Protein AF-A0A453KSX2-F1 (afdb_monomer)

Mean predicted aligned error: 8.46 Å

Structure (mmCIF, N/CA/C/O backbone):
data_AF-A0A453KSX2-F1
#
_entry.id   AF-A0A453KSX2-F1
#
loop_
_atom_site.group_PDB
_atom_site.id
_atom_site.type_symbol
_atom_site.label_atom_id
_atom_site.label_alt_id
_atom_site.label_comp_id
_atom_site.label_asym_id
_atom_site.label_entity_id
_atom_site.label_seq_id
_atom_site.pdbx_PDB_ins_code
_atom_site.Cartn_x
_atom_site.Cartn_y
_atom_site.Cartn_z
_atom_site.occupancy
_atom_site.B_iso_or_equiv
_atom_site.auth_seq_id
_atom_site.auth_comp_id
_atom_site.auth_asym_id
_atom_site.auth_atom_id
_atom_site.pdbx_PDB_model_num
ATOM 1 N N . LY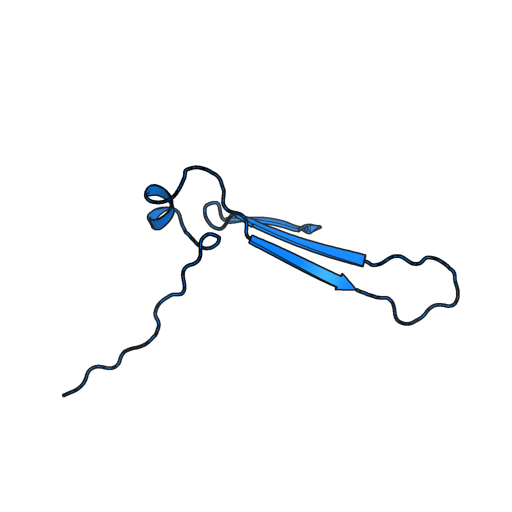S A 1 1 ? -10.089 -7.684 37.571 1.00 85.25 1 LYS A N 1
ATOM 2 C CA . LYS A 1 1 ? -10.194 -8.304 36.225 1.00 85.25 1 LYS A CA 1
ATOM 3 C C . LYS A 1 1 ? -9.723 -7.275 35.205 1.00 85.25 1 LYS A C 1
ATOM 5 O O . LYS A 1 1 ? -10.325 -6.214 35.148 1.00 85.25 1 LYS A O 1
ATOM 10 N N . VAL A 1 2 ? -8.641 -7.538 34.475 1.00 93.00 2 VAL A N 1
ATOM 11 C CA . VAL A 1 2 ? -8.171 -6.676 33.375 1.00 93.00 2 VAL A CA 1
ATOM 12 C C . VAL A 1 2 ? -8.450 -7.361 32.045 1.00 93.00 2 VAL A C 1
ATOM 14 O O . VAL A 1 2 ? -8.397 -8.586 31.956 1.00 93.00 2 VAL A O 1
ATOM 17 N N . VAL A 1 3 ? -8.802 -6.566 31.038 1.00 95.44 3 VAL A N 1
ATOM 18 C CA . VAL A 1 3 ? -9.027 -7.033 29.667 1.00 95.44 3 VAL A CA 1
ATOM 19 C C . VAL A 1 3 ? -7.728 -6.944 28.873 1.00 95.44 3 VAL A C 1
ATOM 21 O O . VAL A 1 3 ? -6.945 -6.013 29.074 1.00 95.44 3 VAL A O 1
ATOM 24 N N . ARG A 1 4 ? -7.501 -7.901 27.968 1.00 95.00 4 ARG A N 1
ATOM 25 C CA . ARG A 1 4 ? -6.388 -7.837 27.016 1.00 95.00 4 ARG A CA 1
ATOM 26 C C . ARG A 1 4 ? -6.669 -6.739 25.987 1.00 95.00 4 ARG A C 1
ATOM 28 O O . ARG A 1 4 ? -7.801 -6.599 25.533 1.00 95.00 4 ARG A O 1
ATOM 35 N N . ARG A 1 5 ? -5.637 -5.973 25.638 1.00 97.25 5 ARG A N 1
ATOM 36 C CA . ARG A 1 5 ? -5.657 -4.969 24.568 1.00 97.25 5 ARG A CA 1
ATOM 37 C C . ARG A 1 5 ? -4.495 -5.232 23.621 1.00 97.25 5 ARG A C 1
ATOM 39 O O . ARG A 1 5 ? -3.427 -5.633 24.077 1.00 97.25 5 ARG A O 1
ATOM 46 N N . GLU A 1 6 ? -4.715 -4.996 22.338 1.00 97.75 6 GLU A N 1
ATOM 47 C CA . GLU A 1 6 ? -3.698 -5.094 21.293 1.00 97.75 6 GLU A CA 1
ATOM 48 C C . GLU A 1 6 ? -3.957 -4.057 20.201 1.00 97.75 6 GLU A C 1
ATOM 50 O O . GLU A 1 6 ? -5.011 -3.419 20.170 1.00 97.75 6 GLU A O 1
ATOM 55 N N . ILE A 1 7 ? -2.960 -3.848 19.348 1.00 96.25 7 ILE A N 1
ATOM 56 C CA . ILE A 1 7 ? -3.068 -2.941 18.210 1.00 96.25 7 ILE A CA 1
ATOM 57 C C . ILE A 1 7 ? -3.861 -3.665 17.121 1.00 96.25 7 ILE A C 1
ATOM 59 O O . ILE A 1 7 ? -3.408 -4.687 16.617 1.00 96.25 7 ILE A O 1
ATOM 63 N N . CYS A 1 8 ? -5.032 -3.135 16.762 1.00 92.50 8 CYS A N 1
ATOM 64 C CA . CYS A 1 8 ? -5.909 -3.756 15.764 1.00 92.50 8 CYS A CA 1
ATOM 65 C C . CYS A 1 8 ? -5.649 -3.265 14.332 1.00 92.50 8 CYS A C 1
ATOM 67 O O . CYS A 1 8 ? -5.993 -3.961 13.383 1.00 92.50 8 CYS A O 1
ATOM 69 N N . ALA A 1 9 ? -5.076 -2.068 14.171 1.00 90.75 9 ALA A N 1
ATOM 70 C CA . ALA A 1 9 ? -4.767 -1.476 12.873 1.00 90.75 9 ALA A CA 1
ATOM 71 C C . ALA A 1 9 ? -3.726 -0.354 13.009 1.00 90.75 9 AL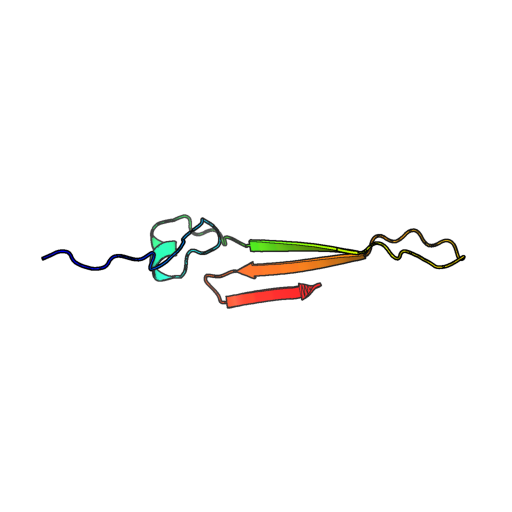A A C 1
ATOM 73 O O . ALA A 1 9 ? -3.600 0.265 14.068 1.00 90.75 9 ALA A O 1
ATOM 74 N N . MET A 1 10 ? -3.020 -0.069 11.915 1.00 89.94 10 MET A N 1
ATOM 75 C CA . MET A 1 10 ? -2.211 1.135 11.737 1.00 89.94 10 MET A CA 1
ATOM 76 C C . MET A 1 10 ? -2.703 1.843 10.480 1.00 89.94 10 MET A C 1
ATOM 78 O O . MET A 1 10 ? -2.812 1.219 9.428 1.00 89.94 10 MET A O 1
ATOM 82 N N . VAL A 1 11 ? -3.004 3.132 10.605 1.00 89.25 11 VAL A N 1
ATOM 83 C CA . VAL A 1 11 ? -3.562 3.944 9.523 1.00 89.25 11 VAL A CA 1
ATOM 84 C C . VAL A 1 11 ? -2.650 5.139 9.280 1.00 89.25 11 VAL A C 1
ATOM 86 O O . VAL A 1 11 ? -2.179 5.795 10.207 1.00 89.25 11 VAL A O 1
ATOM 89 N N . THR A 1 12 ? -2.388 5.407 8.011 1.00 89.06 12 THR A N 1
ATOM 90 C CA . THR A 1 12 ? -1.586 6.510 7.485 1.00 89.06 12 THR A CA 1
ATOM 91 C C . THR A 1 12 ? -2.335 7.129 6.312 1.00 89.06 12 THR A C 1
ATOM 93 O O . THR A 1 12 ? -3.238 6.506 5.760 1.00 89.06 12 THR A O 1
ATOM 96 N N . LYS A 1 13 ? -1.926 8.321 5.866 1.00 87.38 13 LYS A N 1
ATOM 97 C CA . LYS A 1 13 ? -2.542 8.993 4.708 1.00 87.38 13 LYS A CA 1
ATOM 98 C C . LYS A 1 13 ? -2.671 8.075 3.477 1.00 87.38 13 LYS A C 1
ATOM 100 O O . LYS A 1 13 ? -3.691 8.107 2.808 1.00 87.38 13 LYS A O 1
ATOM 105 N N . GLY A 1 14 ? -1.659 7.242 3.213 1.00 89.00 14 GLY A N 1
ATOM 106 C CA . GLY A 1 14 ? -1.642 6.318 2.074 1.00 89.00 14 GLY A CA 1
ATOM 107 C C . GLY A 1 14 ? -2.340 4.975 2.296 1.00 89.00 14 GLY A C 1
ATOM 108 O O . GLY A 1 14 ? -2.469 4.224 1.341 1.00 89.00 14 GLY A O 1
ATOM 109 N N . THR A 1 15 ? -2.771 4.646 3.519 1.00 90.69 15 THR A N 1
ATOM 110 C CA . THR A 1 15 ? -3.427 3.358 3.845 1.00 90.69 15 THR A CA 1
ATOM 111 C C . THR A 1 15 ? -4.919 3.499 4.161 1.00 90.69 15 THR A C 1
ATOM 113 O O . THR A 1 15 ? -5.548 2.535 4.595 1.00 90.69 15 THR A O 1
ATOM 116 N N . LEU A 1 16 ? -5.500 4.683 3.935 1.00 87.75 16 LEU A N 1
ATOM 117 C CA . LEU A 1 16 ? -6.940 4.905 4.062 1.00 87.75 16 LEU A CA 1
ATOM 118 C C . LEU A 1 16 ? -7.689 4.078 3.004 1.00 87.75 16 LEU A C 1
ATOM 120 O O . LEU A 1 16 ? -7.407 4.179 1.811 1.00 87.75 16 LEU A O 1
ATOM 124 N N . THR A 1 17 ? -8.637 3.260 3.456 1.00 82.00 17 THR A N 1
ATOM 125 C CA . THR A 1 17 ? -9.556 2.480 2.607 1.00 82.00 17 THR A CA 1
ATOM 126 C C . THR A 1 17 ? -10.894 3.215 2.478 1.00 82.00 17 THR A C 1
ATOM 128 O O . THR A 1 17 ? -11.140 4.137 3.249 1.00 82.00 17 THR A O 1
ATOM 131 N N . GLU A 1 18 ? -11.768 2.830 1.537 1.00 65.81 18 GLU A N 1
ATOM 132 C CA . GLU A 1 18 ? -12.983 3.587 1.153 1.00 65.81 18 GLU A CA 1
ATOM 133 C C . GLU A 1 18 ? -13.839 4.114 2.326 1.00 65.81 18 GLU A C 1
ATOM 135 O O . GLU A 1 18 ? -14.378 5.218 2.242 1.00 65.81 18 GLU A O 1
ATOM 140 N N . GLY A 1 19 ? -13.933 3.374 3.439 1.00 64.00 19 GLY A N 1
ATOM 141 C CA . GLY A 1 19 ? -14.665 3.811 4.639 1.00 64.00 19 GLY A CA 1
ATOM 142 C C . GLY A 1 19 ? -14.026 4.991 5.387 1.00 64.00 19 GLY A C 1
ATOM 143 O O . GLY A 1 19 ? -14.732 5.774 6.016 1.00 64.00 19 GLY A O 1
ATOM 144 N N . GLU A 1 20 ? -12.710 5.151 5.276 1.00 64.56 20 GLU A N 1
ATOM 145 C CA . GLU A 1 20 ? -11.904 6.201 5.911 1.00 64.56 20 GLU A CA 1
ATOM 146 C C . GLU A 1 20 ? -11.610 7.371 4.947 1.00 64.56 20 GLU A C 1
ATOM 148 O O . GLU A 1 20 ? -11.394 8.506 5.374 1.00 64.56 20 GLU A O 1
ATOM 153 N N . SER A 1 21 ? -11.629 7.115 3.634 1.00 58.53 21 SER A N 1
ATOM 154 C CA . SER A 1 21 ? -11.356 8.100 2.575 1.00 58.53 21 SER A CA 1
ATOM 155 C C . SER A 1 21 ? -12.455 9.160 2.427 1.00 58.53 21 SER A C 1
ATOM 157 O O . SER A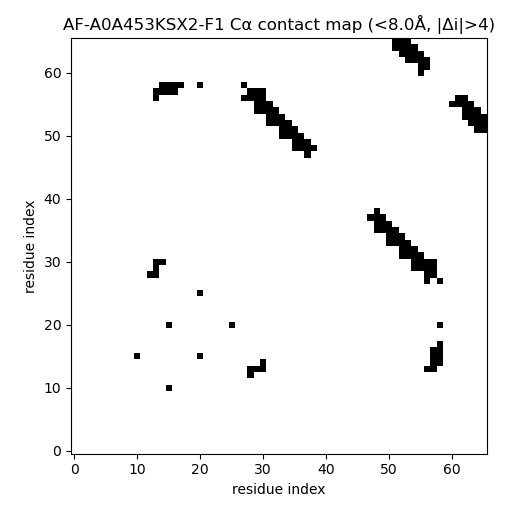 1 21 ? -12.165 10.301 2.082 1.00 58.53 21 SER A O 1
ATOM 159 N N . LEU A 1 22 ? -13.717 8.840 2.740 1.00 53.72 22 LEU A N 1
ATOM 160 C CA . LEU A 1 22 ? -14.837 9.796 2.650 1.00 53.72 22 LEU A CA 1
ATOM 161 C C . LEU A 1 22 ? -14.679 11.018 3.578 1.00 53.72 22 LEU A C 1
ATOM 163 O O . LEU A 1 22 ? -15.301 12.054 3.343 1.00 53.72 22 LEU A O 1
ATOM 167 N N . LEU A 1 23 ? -13.842 10.911 4.616 1.00 57.50 23 LEU A N 1
ATOM 168 C CA . LEU A 1 23 ? -13.541 11.988 5.565 1.00 57.50 23 LEU A CA 1
ATOM 169 C C . LEU A 1 23 ? -12.275 12.782 5.202 1.00 57.50 23 LEU A C 1
ATOM 171 O O . LEU A 1 23 ? -12.043 13.852 5.767 1.00 57.50 23 LEU A O 1
ATOM 175 N N . ALA A 1 24 ? -11.451 12.284 4.277 1.00 61.09 24 ALA A N 1
ATOM 176 C CA . ALA A 1 24 ? -10.122 12.813 3.997 1.00 61.09 24 ALA A CA 1
ATOM 177 C C . ALA A 1 24 ? -9.897 12.947 2.483 1.00 61.09 24 ALA A C 1
ATOM 179 O O . ALA A 1 24 ? -9.689 11.942 1.831 1.00 61.09 24 ALA A O 1
ATOM 180 N N . ASN A 1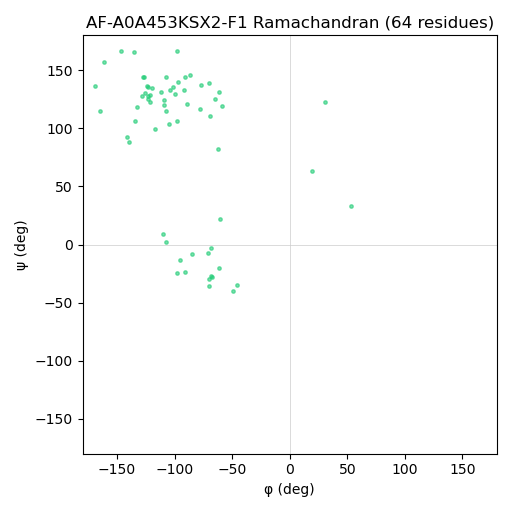 25 ? -9.915 14.191 1.974 1.00 60.75 25 ASN A N 1
ATOM 181 C CA . ASN A 1 25 ? -9.576 14.662 0.612 1.00 60.75 25 ASN A CA 1
ATOM 182 C C . ASN A 1 25 ? -9.832 13.700 -0.581 1.00 60.75 25 ASN A C 1
ATOM 184 O O . ASN A 1 25 ? -9.190 12.663 -0.680 1.00 60.75 25 ASN A O 1
ATOM 188 N N . PRO A 1 26 ? -10.627 14.102 -1.591 1.00 65.44 26 PRO A N 1
ATOM 189 C CA . PRO A 1 26 ? -10.997 13.241 -2.724 1.00 65.44 26 PRO A CA 1
ATOM 190 C C . PRO A 1 26 ? -9.845 12.890 -3.689 1.00 65.44 26 PRO A C 1
ATOM 192 O O . PRO A 1 26 ? -10.065 12.143 -4.641 1.00 65.44 26 PRO A O 1
ATOM 195 N N . ASP A 1 27 ? -8.641 13.427 -3.481 1.00 73.44 27 ASP A N 1
ATOM 196 C CA . ASP A 1 27 ? -7.480 13.122 -4.313 1.00 73.44 27 ASP A CA 1
ATOM 197 C C . ASP A 1 27 ? -6.894 11.742 -3.957 1.00 73.44 27 ASP A C 1
ATOM 199 O O . ASP A 1 27 ? -6.724 11.432 -2.773 1.00 73.44 27 ASP A O 1
ATOM 203 N N . PRO A 1 28 ? -6.517 10.915 -4.951 1.00 72.31 28 PRO A N 1
ATOM 204 C CA . PRO A 1 28 ? -5.939 9.602 -4.692 1.00 72.31 28 PRO A CA 1
ATOM 205 C C . PRO A 1 28 ? -4.625 9.725 -3.910 1.00 72.31 28 PRO A C 1
ATOM 207 O O . PRO A 1 28 ? -3.725 10.487 -4.277 1.00 72.31 28 PRO A O 1
ATOM 210 N N . SER A 1 29 ? -4.492 8.941 -2.838 1.00 85.56 29 SER A N 1
ATOM 211 C CA . SER A 1 29 ? -3.272 8.886 -2.033 1.00 85.56 29 SER A CA 1
ATOM 212 C C . SER A 1 29 ? -2.498 7.608 -2.329 1.00 85.56 29 SER A C 1
ATOM 214 O O . SER A 1 29 ? -2.838 6.537 -1.832 1.00 85.56 29 SER A O 1
ATOM 216 N N . TYR A 1 30 ? -1.417 7.736 -3.095 1.00 91.06 30 TYR A N 1
ATOM 217 C CA . TYR A 1 30 ? -0.558 6.608 -3.441 1.00 91.06 30 TYR A CA 1
ATOM 218 C C . TYR A 1 30 ? 0.526 6.343 -2.388 1.00 91.06 30 TYR A C 1
ATOM 220 O O . TYR A 1 30 ? 1.086 7.271 -1.799 1.00 91.06 30 TYR A O 1
ATOM 228 N N . ILE A 1 31 ? 0.874 5.070 -2.203 1.00 95.62 31 ILE A N 1
ATOM 229 C CA . ILE A 1 31 ? 2.102 4.629 -1.533 1.00 95.62 31 ILE A CA 1
ATOM 230 C C . ILE A 1 31 ? 3.120 4.267 -2.612 1.00 95.62 31 ILE A C 1
ATOM 232 O O . ILE A 1 31 ? 2.801 3.489 -3.505 1.00 95.62 31 ILE A O 1
ATOM 236 N N . LEU A 1 32 ? 4.339 4.801 -2.513 1.00 96.88 32 LEU A N 1
ATOM 237 C CA . LEU A 1 32 ? 5.463 4.467 -3.388 1.00 96.88 32 LEU A CA 1
ATOM 238 C C . LEU A 1 32 ? 6.508 3.663 -2.604 1.00 96.88 32 LEU A C 1
ATOM 240 O O . LEU A 1 32 ? 7.026 4.127 -1.589 1.00 96.88 32 LEU A O 1
ATOM 244 N N . SER A 1 33 ? 6.840 2.479 -3.106 1.00 97.75 33 SER A N 1
ATOM 245 C CA . SER A 1 33 ? 8.017 1.707 -2.719 1.00 97.75 33 SER A CA 1
ATOM 246 C C . SER A 1 33 ? 9.064 1.822 -3.822 1.00 97.75 33 SER A C 1
ATOM 248 O O . SER A 1 33 ? 8.735 1.684 -5.000 1.00 97.75 33 SER A O 1
ATOM 250 N N . VAL A 1 34 ? 10.309 2.093 -3.437 1.00 96.62 34 VAL A N 1
ATOM 251 C CA . VAL A 1 34 ? 11.454 2.216 -4.343 1.00 96.62 34 VAL A CA 1
ATOM 252 C C . VAL A 1 34 ? 12.539 1.268 -3.858 1.00 96.62 34 VAL A C 1
ATOM 254 O O . VAL A 1 34 ? 12.882 1.276 -2.675 1.00 96.62 34 VAL A O 1
ATOM 257 N N . ALA A 1 35 ? 13.077 0.466 -4.767 1.00 95.12 35 ALA A N 1
ATOM 258 C CA . ALA A 1 35 ? 14.210 -0.408 -4.519 1.00 95.12 35 ALA A CA 1
ATOM 259 C C . ALA A 1 35 ? 15.326 -0.073 -5.510 1.00 95.12 35 ALA A C 1
ATOM 261 O O . ALA A 1 35 ? 15.113 -0.092 -6.718 1.00 95.12 35 ALA A O 1
ATOM 262 N N . GLU A 1 36 ? 16.515 0.222 -4.996 1.00 92.62 36 GLU A N 1
ATOM 263 C CA . GLU A 1 36 ? 17.710 0.453 -5.804 1.00 92.62 36 GLU A CA 1
ATOM 264 C C . GLU A 1 36 ? 18.600 -0.793 -5.789 1.00 92.62 36 GLU A C 1
ATOM 266 O O . GLU A 1 36 ? 18.835 -1.394 -4.738 1.00 92.62 36 GLU A O 1
ATOM 271 N N . SER A 1 37 ? 19.109 -1.175 -6.958 1.00 87.06 37 SER A N 1
ATOM 272 C CA . SER A 1 37 ? 20.095 -2.236 -7.117 1.00 87.06 37 SER A CA 1
ATOM 273 C C . SER A 1 37 ? 21.357 -1.695 -7.777 1.00 87.06 37 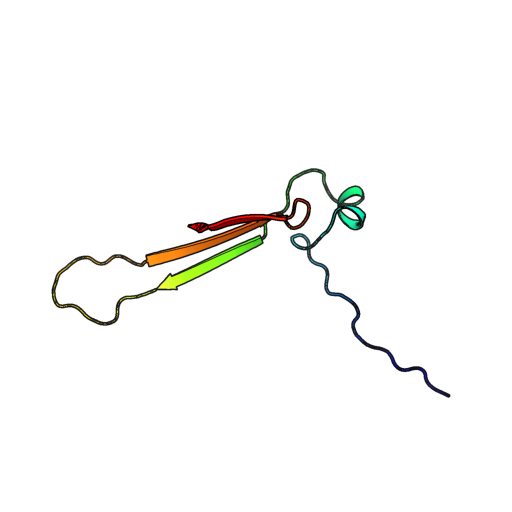SER A C 1
ATOM 275 O O . SER A 1 37 ? 21.308 -1.079 -8.846 1.00 87.06 37 SER A O 1
ATOM 277 N N . TYR A 1 38 ? 22.491 -1.974 -7.134 1.00 80.38 38 TYR A N 1
ATOM 278 C CA . TYR A 1 38 ? 23.820 -1.702 -7.659 1.00 80.38 38 TYR A CA 1
ATOM 279 C C . TYR A 1 38 ? 24.488 -3.024 -8.070 1.00 80.38 38 TYR A C 1
ATOM 281 O O . TYR A 1 38 ? 24.750 -3.869 -7.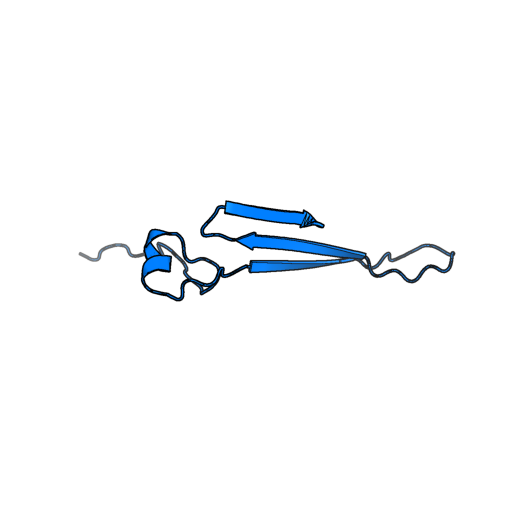204 1.00 80.38 38 TYR A O 1
ATOM 289 N N . PRO A 1 39 ? 24.778 -3.253 -9.363 1.00 70.25 39 PRO A N 1
ATOM 290 C CA . PRO A 1 39 ? 25.490 -4.451 -9.783 1.00 70.25 39 PRO A CA 1
ATOM 291 C C . PRO A 1 39 ? 26.948 -4.395 -9.297 1.00 70.25 39 PRO A C 1
ATOM 293 O O . PRO A 1 39 ? 27.760 -3.610 -9.771 1.00 70.25 39 PRO A O 1
ATOM 296 N N . CYS A 1 40 ? 27.296 -5.261 -8.341 1.00 62.78 40 CYS A N 1
ATOM 297 C CA . CYS A 1 40 ? 28.610 -5.272 -7.681 1.00 62.78 40 CYS A CA 1
ATOM 298 C C . CYS A 1 40 ? 29.770 -5.770 -8.580 1.00 62.78 40 CYS A C 1
ATOM 300 O O . CYS A 1 40 ? 30.930 -5.711 -8.187 1.00 62.78 40 CYS A O 1
ATOM 302 N N . SER A 1 41 ? 29.515 -6.279 -9.791 1.00 62.94 41 SER A N 1
ATOM 303 C CA . SER A 1 41 ? 30.593 -6.754 -10.673 1.00 62.94 41 SER A CA 1
ATOM 304 C C . SER A 1 41 ? 30.150 -6.960 -12.122 1.00 62.94 41 SER A C 1
ATOM 306 O O . SER A 1 41 ? 29.392 -7.874 -12.415 1.00 62.94 41 SER A O 1
ATOM 308 N N . SER A 1 42 ? 30.693 -6.171 -13.052 1.00 52.91 42 SER A N 1
ATOM 309 C CA . SER A 1 42 ? 31.206 -6.693 -14.327 1.00 52.91 42 SER A CA 1
ATOM 310 C C . SER A 1 42 ? 32.006 -5.617 -15.055 1.00 52.91 42 SER A C 1
ATOM 312 O O . SER A 1 42 ? 31.619 -4.457 -15.134 1.00 52.91 42 SER A O 1
ATOM 314 N N . THR A 1 43 ? 33.139 -6.043 -15.584 1.00 57.88 43 THR A N 1
ATOM 315 C CA . THR A 1 43 ? 34.233 -5.334 -16.254 1.00 57.88 43 THR A CA 1
ATOM 316 C C . THR A 1 43 ? 33.877 -4.558 -17.534 1.00 57.88 43 THR A C 1
ATOM 318 O O . THR A 1 43 ? 34.775 -4.269 -18.313 1.00 57.88 43 THR A O 1
ATOM 321 N N . ASN A 1 44 ? 32.620 -4.176 -17.771 1.00 54.53 44 ASN A N 1
ATOM 322 C CA . ASN A 1 44 ? 32.213 -3.432 -18.967 1.00 54.53 44 ASN A CA 1
ATOM 323 C C . ASN A 1 44 ? 31.186 -2.341 -18.629 1.00 54.53 44 ASN A C 1
ATOM 325 O O . ASN A 1 44 ? 29.984 -2.564 -18.670 1.00 54.53 44 ASN A O 1
ATOM 329 N N . SER A 1 45 ? 31.704 -1.164 -18.277 1.00 56.41 45 SER A N 1
ATOM 330 C CA . SER A 1 45 ? 31.190 0.178 -18.597 1.00 56.41 45 SER A CA 1
ATOM 331 C C . SER A 1 45 ? 29.717 0.340 -19.024 1.00 56.41 45 SER A C 1
ATOM 333 O O . SER A 1 45 ? 29.470 0.828 -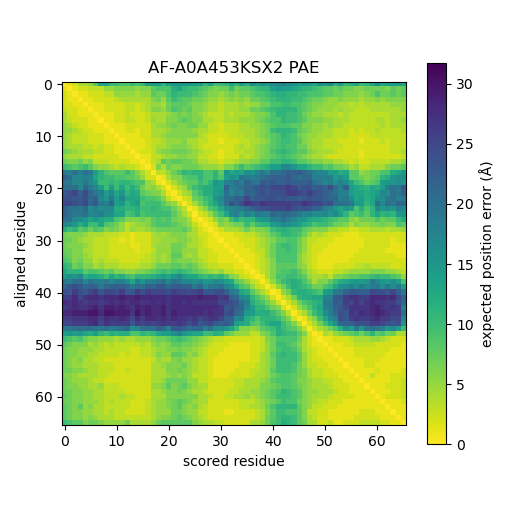20.127 1.00 56.41 45 SER A O 1
ATOM 335 N N . GLN A 1 46 ? 28.751 0.025 -18.160 1.00 55.97 46 GLN A N 1
ATOM 336 C CA . GLN A 1 46 ? 27.450 0.707 -18.137 1.00 55.97 46 GLN A CA 1
ATOM 337 C C . GLN A 1 46 ? 27.007 0.885 -16.678 1.00 55.97 46 GLN A C 1
ATOM 339 O O . GLN A 1 46 ? 26.410 -0.005 -16.078 1.00 55.97 46 GLN A O 1
ATOM 344 N N . ASP A 1 47 ? 27.357 2.044 -16.114 1.00 59.84 47 ASP A N 1
ATOM 345 C CA . ASP A 1 47 ? 26.884 2.566 -14.826 1.00 59.84 47 ASP A CA 1
ATOM 346 C C . ASP A 1 47 ? 25.364 2.790 -14.872 1.00 59.84 47 ASP A C 1
ATOM 348 O O . ASP A 1 47 ? 24.882 3.890 -15.144 1.00 59.84 47 ASP A O 1
ATOM 352 N N . GLY A 1 48 ? 24.588 1.732 -14.657 1.00 68.19 48 GLY A N 1
ATOM 353 C CA . GLY A 1 48 ? 23.135 1.814 -14.562 1.00 68.19 48 GLY A CA 1
ATOM 354 C C . GLY A 1 48 ? 22.662 1.399 -13.179 1.00 68.19 48 GLY A C 1
ATOM 355 O O . GLY A 1 48 ? 22.528 0.205 -12.914 1.00 68.19 48 GLY A O 1
ATOM 356 N N . HIS A 1 49 ? 22.367 2.366 -12.307 1.00 78.38 49 HIS A N 1
ATOM 357 C CA . HIS A 1 49 ? 21.546 2.096 -11.126 1.00 78.38 49 HIS A CA 1
ATOM 358 C C . HIS A 1 49 ? 20.195 1.559 -11.610 1.00 78.38 49 HIS A C 1
ATOM 360 O O . HIS A 1 49 ? 19.488 2.239 -12.356 1.00 78.38 49 HIS A O 1
ATOM 366 N N . THR A 1 50 ? 19.846 0.330 -11.228 1.00 88.00 50 THR A N 1
ATOM 367 C CA . THR A 1 50 ? 18.525 -0.222 -11.548 1.00 88.00 50 THR A CA 1
ATOM 368 C C . THR A 1 50 ? 17.575 0.154 -10.425 1.00 88.00 50 THR A C 1
ATOM 370 O O . THR A 1 50 ? 17.814 -0.206 -9.273 1.00 88.00 50 THR A O 1
ATOM 373 N N . ILE A 1 51 ? 16.509 0.879 -10.755 1.00 93.12 51 ILE A N 1
ATOM 374 C CA . ILE A 1 51 ? 15.467 1.271 -9.806 1.00 93.12 51 ILE A CA 1
ATOM 375 C C . ILE A 1 51 ? 14.201 0.487 -10.133 1.00 93.12 51 ILE A C 1
ATOM 377 O O . ILE A 1 51 ? 13.678 0.617 -11.234 1.00 93.12 51 ILE A O 1
ATOM 381 N N . GLY A 1 52 ? 13.720 -0.302 -9.177 1.00 95.19 52 GLY A N 1
ATOM 382 C CA . GLY A 1 52 ? 12.386 -0.891 -9.209 1.00 95.19 52 GLY A CA 1
ATOM 383 C C . GLY A 1 52 ? 11.418 -0.049 -8.387 1.00 95.19 52 GLY A C 1
ATOM 384 O O . GLY A 1 52 ? 11.765 0.430 -7.302 1.00 95.19 52 GLY A O 1
ATOM 385 N N . VAL A 1 53 ? 10.199 0.126 -8.880 1.00 97.81 53 VAL A N 1
ATOM 386 C CA . VAL A 1 53 ? 9.138 0.886 -8.219 1.00 97.81 53 VAL A CA 1
ATOM 387 C C . VAL A 1 53 ? 7.865 0.057 -8.079 1.00 97.81 5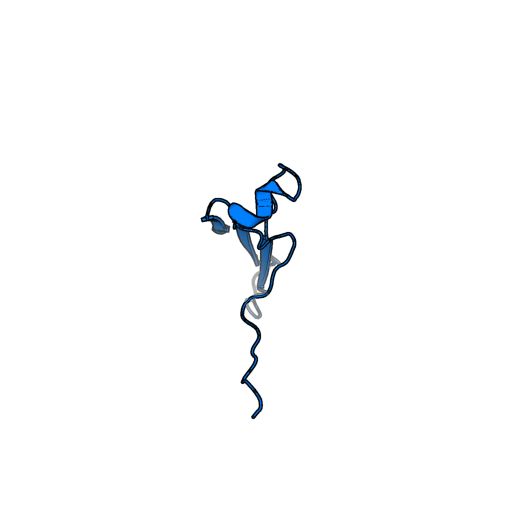3 VAL A C 1
ATOM 389 O O . VAL A 1 53 ? 7.491 -0.725 -8.951 1.00 97.81 53 VAL A O 1
ATOM 392 N N . CYS A 1 54 ? 7.161 0.257 -6.970 1.00 97.81 54 CYS A N 1
ATOM 393 C CA . CYS A 1 54 ? 5.804 -0.237 -6.769 1.00 97.81 54 CYS A CA 1
ATOM 394 C C . CYS A 1 54 ? 4.951 0.904 -6.219 1.00 97.81 54 CYS A C 1
ATOM 396 O O . CYS A 1 54 ? 5.240 1.444 -5.150 1.00 97.81 54 CYS A O 1
ATOM 398 N N . ILE A 1 55 ? 3.919 1.288 -6.962 1.00 97.00 55 ILE A N 1
ATOM 399 C CA . ILE A 1 55 ? 2.972 2.336 -6.591 1.00 97.00 55 ILE A CA 1
ATOM 400 C C . ILE A 1 55 ? 1.625 1.680 -6.320 1.00 97.00 55 ILE A C 1
ATOM 402 O O . ILE A 1 55 ? 1.148 0.884 -7.129 1.00 97.00 55 ILE A O 1
ATOM 406 N N . ILE A 1 56 ? 1.007 2.022 -5.195 1.00 95.12 56 ILE A N 1
ATOM 407 C CA . ILE A 1 56 ? -0.242 1.413 -4.740 1.00 95.12 56 ILE A CA 1
ATOM 408 C C . ILE A 1 56 ? -1.248 2.508 -4.418 1.00 95.12 56 ILE A C 1
ATOM 410 O O . ILE A 1 56 ? -0.944 3.399 -3.629 1.00 95.12 56 ILE A O 1
ATOM 414 N N . ASP A 1 57 ? -2.449 2.416 -4.979 1.00 91.31 57 ASP A N 1
ATOM 415 C CA . ASP A 1 57 ? -3.635 3.087 -4.445 1.00 91.31 57 ASP A CA 1
ATOM 416 C C . ASP A 1 57 ? -4.427 2.075 -3.614 1.00 91.31 57 ASP A C 1
ATOM 418 O O . ASP A 1 57 ? -5.061 1.162 -4.151 1.00 91.31 57 ASP A O 1
ATOM 422 N N . VAL A 1 58 ? -4.360 2.232 -2.291 1.00 89.88 58 VAL A N 1
ATOM 423 C CA . VAL A 1 58 ? -4.998 1.323 -1.328 1.00 89.88 58 VAL A CA 1
ATOM 424 C C . VAL A 1 58 ? -6.523 1.402 -1.408 1.00 89.88 58 VAL A C 1
ATOM 426 O O . VAL A 1 58 ? -7.191 0.399 -1.164 1.00 89.88 58 VAL A O 1
ATOM 429 N N . SE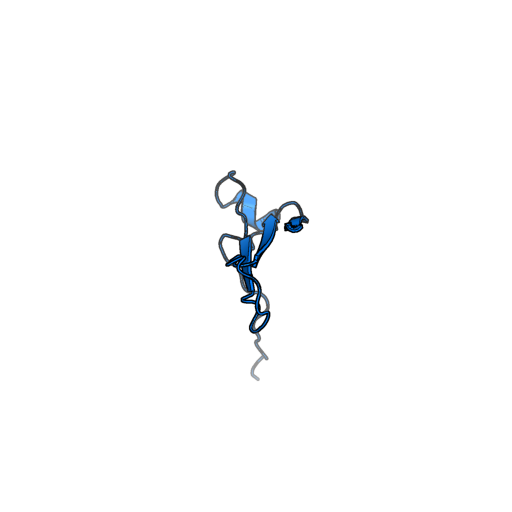R A 1 59 ? -7.080 2.547 -1.810 1.00 86.38 59 SER A N 1
ATOM 430 C CA . SER A 1 59 ? -8.532 2.728 -1.906 1.00 86.38 59 SER A CA 1
ATOM 431 C C . SER A 1 59 ? -9.144 1.918 -3.050 1.00 86.38 59 SER A C 1
ATOM 433 O O . SER A 1 59 ? -10.219 1.352 -2.894 1.00 86.38 59 SER A O 1
ATOM 435 N N . THR A 1 60 ? -8.428 1.787 -4.172 1.00 88.50 60 THR A N 1
ATOM 436 C CA . THR A 1 60 ? -8.902 1.063 -5.365 1.00 88.50 60 THR A CA 1
ATOM 437 C C . THR A 1 60 ? -8.211 -0.281 -5.589 1.00 88.50 60 THR A C 1
ATOM 439 O O . THR A 1 60 ? -8.494 -0.962 -6.575 1.00 88.50 60 THR A O 1
ATOM 442 N N . SER A 1 61 ? -7.304 -0.680 -4.690 1.00 89.56 61 SER A N 1
ATOM 443 C CA . SER A 1 61 ? -6.465 -1.880 -4.834 1.00 89.56 61 SER A CA 1
ATOM 444 C C . SER A 1 61 ? -5.690 -1.926 -6.163 1.00 89.56 61 SER A C 1
ATOM 446 O O . SER A 1 61 ? -5.468 -2.999 -6.729 1.00 89.56 61 SER A O 1
ATOM 448 N N . LYS A 1 62 ? -5.286 -0.762 -6.689 1.00 91.62 62 LYS A N 1
ATOM 449 C CA . LYS A 1 62 ? -4.515 -0.658 -7.937 1.00 91.62 62 LYS A CA 1
ATOM 450 C C . LYS A 1 62 ? -3.022 -0.653 -7.651 1.00 91.62 62 LYS A C 1
ATOM 452 O O . LYS A 1 62 ? -2.551 0.115 -6.816 1.00 91.62 62 LYS A O 1
ATOM 457 N N . PHE A 1 63 ? -2.292 -1.466 -8.411 1.00 95.62 63 PHE A N 1
ATOM 458 C CA . PHE A 1 63 ? -0.840 -1.605 -8.334 1.00 95.62 63 PHE A CA 1
ATOM 459 C C . PHE A 1 63 ? -0.211 -1.218 -9.672 1.00 95.62 63 PHE A C 1
ATOM 461 O O . PHE A 1 63 ? -0.671 -1.654 -10.728 1.00 95.62 63 PHE A O 1
ATOM 468 N N . ILE A 1 64 ? 0.856 -0.428 -9.623 1.00 96.69 64 ILE A N 1
ATOM 469 C CA . ILE A 1 64 ? 1.709 -0.095 -10.765 1.00 96.69 64 ILE A CA 1
ATOM 470 C C . ILE A 1 64 ? 3.117 -0.555 -10.403 1.00 96.69 64 ILE A C 1
ATOM 472 O O . ILE A 1 64 ? 3.651 -0.140 -9.378 1.00 96.69 64 ILE A O 1
ATOM 476 N N . ILE A 1 65 ? 3.698 -1.427 -11.221 1.00 97.62 65 ILE A N 1
ATOM 477 C CA . ILE A 1 65 ? 5.016 -2.027 -10.990 1.00 97.62 65 ILE A CA 1
ATOM 478 C C . ILE A 1 65 ? 5.887 -1.730 -12.209 1.00 97.62 65 ILE A C 1
ATOM 480 O O . ILE A 1 65 ? 5.404 -1.863 -13.338 1.00 97.62 65 ILE A O 1
ATOM 484 N N . GLY A 1 66 ? 7.139 -1.334 -11.985 1.00 95.25 66 GLY A N 1
ATOM 485 C CA . GLY A 1 66 ? 8.096 -0.998 -13.040 1.00 95.25 66 GLY A CA 1
ATOM 486 C C . GLY A 1 66 ? 9.536 -1.009 -12.571 1.00 95.25 66 GLY A C 1
ATOM 487 O O . GLY A 1 66 ? 9.753 -1.031 -11.339 1.00 95.25 66 GLY A O 1
#

pLDDT: mean 82.28, std 14.89, range [52.91, 97.81]

Secondary structure (DSSP, 8-state):
------------GGG--HHHHTTS-SS--EEEEEEEE-----SS-----EEEEEEEETTTTEEEE-

InterPro domains:
  IPR036678 MutS, connector domain superfamily [G3DSA:3.30.420.110] (22-66)

Organism: Aegilops tauschii subsp. strangulata (NCBI:txid200361)

Foldseek 3Di:
DDDDDDDPDDDDPQQDEPVRCVVPDPDFRKDKDKDWDDDPDDPDDDRDTDIWMWIARNHVRDIDTD

Solvent-accessible surface area (backbone atoms only — not comparable to full-atom values): 4483 Å² total; per-residue (Å²): 141,85,81,90,83,78,88,89,79,85,80,50,86,38,59,39,38,68,90,55,37,81,83,48,70,96,68,88,44,63,39,80,46,79,47,81,44,76,83,91,77,71,102,66,95,70,95,61,79,44,68,40,40,39,38,32,33,51,58,77,73,45,78,48,76,84

Sequence (66 aa):
KVVRREICAMVTKGTLTEGESLLANPDPSYILSVAESYPCSSTNSQDGHTIGVCIIDVSTSKFIIG

Radius of gyration: 19.5 Å; Cα contacts (8 Å, |Δi|>4): 73; chains: 1; bounding box: 49×23×55 Å

Nearest PDB structures (foldseek):
  6u42-assembly1_6X  TM=3.121E-01  e=6.684E+00  Chlamydomonas reinhardtii